Protein AF-A0A2P6W4H8-F1 (afdb_monomer_lite)

Sequence (146 aa):
MDGEGNLMLISDGKITPLGDFYNDTRNSRELAEESEQKIISVMVGQDPNEPFLTGISRLSGGYSISDVKSQEIQFQGGGASTKAVSLIKNNNNHFITREVSIDGSTSGFYGAEPKPGARQLVSGTNSEPFLTTWRYGTGRVTAFSG

Foldseek 3Di:
DDPQAAAEAEELQDDDPVDDVVVVLVVLLVCLLPDSHQYEYEHDDDHGPCVSSQSSNVSNVHGYDPDCPDDDDDDDDDDAAPDWFAKDFPDCPDPVNPVPDRGDTGRDWQQDDDDVPKDQGMDTPVRRGQWIWDDDPPDIDIDGTD

Secondary structure (DSSP, 8-state):
----PEEEEEE-----TTS-HHHHHHHHHHHHHS-SSEEEEEE-SSS--HHHHHHHHHHTT--EE---SS-----------SS-EEEEES-SSSTTTTT-----EES----PPPPTT-EEEEEETT--EEEEEEEETTEEEEEE--

Radius of gyration: 18.02 Å; chains: 1; bounding box: 47×30×40 Å

Structure (mmCIF, N/CA/C/O backbone):
data_AF-A0A2P6W4H8-F1
#
_entry.id   AF-A0A2P6W4H8-F1
#
loop_
_atom_site.group_PDB
_atom_site.id
_atom_site.type_symbol
_atom_site.label_atom_id
_atom_site.label_alt_id
_atom_site.label_comp_id
_atom_site.label_asym_id
_atom_site.label_entity_id
_atom_site.label_seq_id
_atom_site.pdbx_PDB_ins_code
_atom_site.Cartn_x
_atom_site.Cartn_y
_atom_site.Cartn_z
_atom_site.occupancy
_atom_site.B_iso_or_equiv
_atom_site.auth_seq_id
_atom_site.auth_comp_id
_atom_site.auth_asym_id
_atom_site.auth_atom_id
_atom_site.pdbx_PDB_model_num
ATOM 1 N N . MET A 1 1 ? 19.577 2.929 12.515 1.00 34.81 1 MET A N 1
ATOM 2 C CA . MET A 1 1 ? 18.774 3.980 11.863 1.00 34.81 1 MET A CA 1
ATOM 3 C C . MET A 1 1 ? 17.349 3.517 12.009 1.00 34.81 1 MET A C 1
ATOM 5 O O . MET A 1 1 ? 16.927 2.656 11.248 1.00 34.81 1 MET A O 1
ATOM 9 N N . ASP A 1 2 ? 16.685 3.981 13.059 1.00 42.00 2 ASP A N 1
ATOM 10 C CA . ASP A 1 2 ? 15.287 3.652 13.301 1.00 42.00 2 ASP A CA 1
ATOM 11 C C . ASP A 1 2 ? 14.472 4.465 12.302 1.00 42.00 2 ASP A C 1
ATOM 13 O O . ASP A 1 2 ? 14.442 5.694 12.342 1.00 42.00 2 ASP A O 1
ATOM 17 N N . GLY A 1 3 ? 13.936 3.779 11.297 1.00 45.78 3 GLY A N 1
ATOM 18 C CA . GLY A 1 3 ? 13.001 4.395 10.376 1.00 45.78 3 GLY A CA 1
ATOM 19 C C . GLY A 1 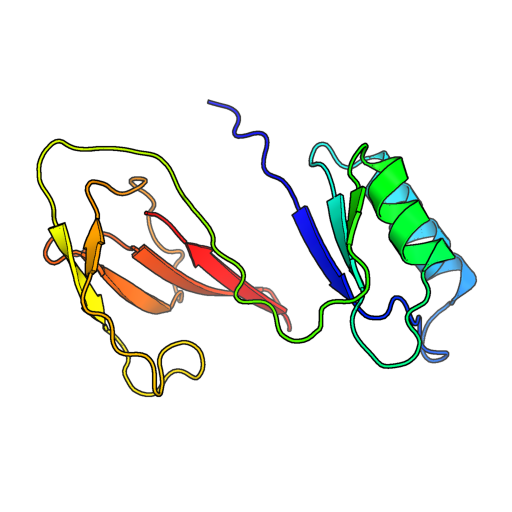3 ? 11.673 4.546 11.098 1.00 45.78 3 GLY A C 1
ATOM 20 O O . GLY A 1 3 ? 10.971 3.552 11.270 1.00 45.78 3 GLY A O 1
ATOM 21 N N . GLU A 1 4 ? 11.326 5.767 11.504 1.00 65.06 4 GLU A N 1
ATOM 22 C CA . GLU A 1 4 ? 9.961 6.117 11.905 1.00 65.06 4 GLU A CA 1
ATOM 23 C C . GLU A 1 4 ? 9.054 5.993 10.670 1.00 65.06 4 GLU A C 1
ATOM 25 O O . GLU A 1 4 ? 8.833 6.936 9.910 1.00 65.06 4 GLU A O 1
ATOM 30 N N . GLY A 1 5 ? 8.610 4.767 10.397 1.00 72.19 5 GLY A N 1
ATOM 31 C CA . GLY A 1 5 ? 7.659 4.478 9.336 1.00 72.19 5 GLY A CA 1
ATOM 32 C C . GLY A 1 5 ? 6.274 5.008 9.697 1.00 72.19 5 GLY A C 1
ATOM 33 O O . GLY A 1 5 ? 5.901 5.064 10.865 1.00 72.19 5 GLY A O 1
ATOM 34 N N . ASN A 1 6 ? 5.485 5.361 8.685 1.00 84.81 6 ASN A N 1
ATOM 35 C CA . ASN A 1 6 ? 4.056 5.612 8.858 1.00 84.81 6 ASN A CA 1
ATOM 36 C C . ASN A 1 6 ? 3.277 4.374 8.402 1.00 84.81 6 ASN A C 1
ATOM 38 O O . ASN A 1 6 ? 3.643 3.739 7.410 1.00 84.81 6 ASN A O 1
ATOM 42 N N . LEU A 1 7 ? 2.182 4.053 9.086 1.00 88.50 7 LEU A N 1
ATOM 43 C CA . LEU A 1 7 ? 1.244 3.019 8.658 1.00 88.50 7 LEU A CA 1
ATOM 44 C C . LEU A 1 7 ? 0.102 3.683 7.889 1.00 88.50 7 LEU A C 1
ATOM 46 O O . LEU A 1 7 ? -0.629 4.492 8.446 1.00 88.50 7 LEU A O 1
ATOM 50 N N . MET A 1 8 ? -0.096 3.337 6.620 1.00 89.44 8 MET A N 1
ATOM 51 C CA . MET A 1 8 ? -1.272 3.796 5.877 1.00 89.44 8 MET A CA 1
ATOM 52 C C . MET A 1 8 ? -2.396 2.762 5.990 1.00 89.44 8 MET A C 1
ATOM 54 O O . MET A 1 8 ? -2.246 1.628 5.535 1.00 89.44 8 MET A O 1
ATOM 58 N N . LEU A 1 9 ? -3.527 3.154 6.575 1.00 90.88 9 LEU A N 1
ATOM 59 C CA . LEU A 1 9 ? -4.726 2.328 6.700 1.00 90.88 9 LEU A CA 1
ATOM 60 C C . LEU A 1 9 ? -5.752 2.755 5.652 1.00 90.88 9 LEU A C 1
ATOM 62 O O . LEU A 1 9 ? -6.371 3.799 5.798 1.00 90.88 9 LEU A O 1
ATOM 66 N N . ILE A 1 10 ? -5.973 1.940 4.622 1.00 90.44 10 ILE A N 1
ATOM 67 C CA . ILE A 1 10 ? -6.997 2.195 3.598 1.00 90.44 10 ILE A CA 1
ATOM 68 C C . ILE A 1 10 ? -8.216 1.326 3.915 1.00 90.44 10 ILE A C 1
ATOM 70 O O . ILE A 1 10 ? -8.139 0.103 3.802 1.00 90.44 10 ILE A O 1
ATOM 74 N N . SER A 1 11 ? -9.319 1.927 4.364 1.00 90.19 11 SER A N 1
ATOM 75 C CA . SER A 1 11 ? -10.489 1.180 4.853 1.00 90.19 11 SER A CA 1
ATOM 76 C C . SER A 1 11 ? -11.780 2.003 4.797 1.00 90.19 11 SER A C 1
ATOM 78 O O . SER A 1 11 ? -11.740 3.231 4.802 1.00 90.19 11 SER A O 1
ATOM 80 N N . ASP A 1 12 ? -12.931 1.328 4.763 1.00 90.62 12 ASP A N 1
ATOM 81 C CA . ASP A 1 12 ? -14.250 1.938 4.975 1.00 90.62 12 ASP A CA 1
ATOM 82 C C . ASP A 1 12 ? -14.635 1.996 6.466 1.00 90.62 12 ASP A C 1
ATOM 84 O O . ASP A 1 12 ? -15.652 2.580 6.830 1.00 90.62 12 ASP A O 1
ATOM 88 N N . GLY A 1 13 ? -13.828 1.397 7.350 1.00 88.69 13 GLY A N 1
ATOM 89 C CA . GLY A 1 13 ? -14.040 1.397 8.797 1.00 88.69 13 GLY A CA 1
ATOM 90 C C . GLY A 1 13 ? -15.285 0.629 9.256 1.00 88.69 13 GLY A C 1
ATOM 91 O O . GLY A 1 13 ? -15.706 0.787 10.406 1.00 88.69 13 GLY A O 1
ATOM 92 N N . LYS A 1 14 ? -15.898 -0.183 8.385 1.00 87.31 14 LYS A N 1
ATOM 93 C CA . LYS A 1 14 ? -17.075 -0.983 8.731 1.00 87.31 14 LYS A CA 1
ATOM 94 C C . LYS A 1 14 ? -16.638 -2.316 9.322 1.00 87.31 14 LYS A C 1
ATOM 96 O O . LYS A 1 14 ? -16.059 -3.162 8.649 1.00 87.31 14 LYS A O 1
ATOM 101 N N . ILE A 1 15 ? -16.956 -2.520 10.594 1.00 77.44 15 ILE A N 1
ATOM 102 C CA . ILE A 1 15 ? -16.733 -3.797 11.273 1.00 77.44 15 ILE A CA 1
ATOM 103 C C . ILE A 1 15 ? -17.994 -4.636 11.075 1.00 77.44 15 ILE A C 1
ATOM 105 O O . ILE A 1 15 ? -19.082 -4.259 11.513 1.00 77.44 15 ILE A O 1
ATOM 109 N N . THR A 1 16 ? -17.869 -5.735 10.331 1.00 70.69 16 THR A N 1
ATOM 110 C CA . THR A 1 16 ? -19.025 -6.573 9.985 1.00 70.69 16 THR A CA 1
ATOM 111 C C . THR A 1 16 ? -19.550 -7.361 11.195 1.00 70.69 16 THR A C 1
ATOM 113 O O . THR A 1 16 ? -18.760 -7.729 12.062 1.00 70.69 16 THR A O 1
ATOM 116 N N . PRO A 1 17 ? -20.850 -7.717 11.233 1.00 58.50 17 PRO A N 1
ATOM 117 C CA . PRO A 1 17 ? -21.468 -8.431 12.361 1.00 58.50 17 PRO A CA 1
ATOM 118 C C . PRO A 1 17 ? -20.978 -9.871 12.572 1.00 58.50 17 PRO A C 1
ATOM 120 O O . PRO A 1 17 ? -21.428 -10.539 13.497 1.00 58.50 17 PRO A O 1
ATOM 123 N N . LEU A 1 18 ? -20.117 -10.382 11.687 1.00 61.91 18 LEU A N 1
ATOM 124 C CA . LEU A 1 18 ? -19.539 -11.724 11.794 1.00 61.91 18 LEU A CA 1
ATOM 125 C C . LEU A 1 18 ? -18.421 -11.804 12.854 1.00 61.91 18 LEU A C 1
ATOM 127 O O . LEU A 1 18 ? -17.938 -12.902 13.123 1.00 61.91 18 LEU A O 1
ATOM 131 N N . GLY A 1 19 ? -18.023 -10.667 13.440 1.00 59.81 19 GLY A N 1
ATOM 132 C CA . GLY A 1 19 ? -17.085 -10.560 14.560 1.00 59.81 19 GLY A CA 1
ATOM 133 C C . GLY A 1 19 ? -17.729 -9.983 15.824 1.00 59.81 19 GLY A C 1
ATOM 134 O O . GLY A 1 19 ? -18.903 -9.601 15.839 1.00 59.81 19 GLY A O 1
ATOM 135 N N . ASP A 1 20 ? -16.947 -9.900 16.897 1.00 72.25 20 ASP A N 1
ATOM 136 C CA . ASP A 1 20 ? -17.365 -9.226 18.123 1.00 72.25 20 ASP A CA 1
ATOM 137 C C . ASP A 1 20 ? -17.094 -7.730 17.971 1.00 72.25 20 ASP A C 1
ATOM 139 O O . ASP A 1 20 ? -16.017 -7.235 18.298 1.00 72.25 20 ASP A O 1
ATOM 143 N N . PHE A 1 21 ? -18.086 -7.009 17.449 1.00 68.75 21 PHE A N 1
ATOM 144 C CA . PHE A 1 21 ? -17.982 -5.581 17.147 1.00 68.75 21 PHE A CA 1
ATOM 145 C C . PHE A 1 21 ? -17.381 -4.759 18.299 1.00 68.75 21 PHE A C 1
ATOM 147 O O . PHE A 1 21 ? -16.573 -3.858 18.063 1.00 68.75 21 PHE A O 1
ATOM 154 N N . TYR A 1 22 ? -17.753 -5.061 19.547 1.00 71.69 22 TYR A N 1
ATOM 155 C CA . TYR A 1 22 ? -17.269 -4.322 20.711 1.00 71.69 22 TYR A CA 1
ATOM 156 C C . TYR A 1 22 ? -15.798 -4.616 20.999 1.00 71.69 22 TYR A C 1
ATOM 158 O O . TYR A 1 22 ? -15.025 -3.682 21.231 1.00 71.69 22 TYR A O 1
ATOM 166 N N . ASN A 1 23 ? -15.405 -5.888 20.957 1.00 76.50 23 ASN A N 1
ATOM 167 C CA . ASN A 1 23 ? -14.022 -6.281 21.203 1.00 76.50 23 ASN A CA 1
ATOM 168 C C . ASN A 1 23 ? -13.096 -5.884 20.046 1.00 76.50 23 ASN A C 1
ATOM 170 O O . ASN A 1 23 ? -12.032 -5.330 20.296 1.00 76.50 23 ASN A O 1
ATOM 174 N N . ASP A 1 24 ? -13.518 -6.039 18.792 1.00 78.38 24 ASP A N 1
ATOM 175 C CA . ASP A 1 24 ? -12.716 -5.682 17.616 1.00 78.38 24 ASP A CA 1
ATOM 176 C C . ASP A 1 24 ? -12.461 -4.168 17.534 1.00 78.38 24 ASP A C 1
ATOM 178 O O . ASP A 1 24 ? -11.344 -3.727 17.243 1.00 78.38 24 ASP A O 1
ATOM 182 N N . THR A 1 25 ? -13.470 -3.351 17.864 1.00 82.38 25 THR A N 1
ATOM 183 C CA . THR A 1 25 ? -13.316 -1.890 17.951 1.00 82.38 25 THR A CA 1
ATOM 184 C C . THR A 1 25 ? -12.360 -1.496 19.076 1.00 82.38 25 THR A C 1
ATOM 186 O O . THR A 1 25 ? -11.528 -0.608 18.884 1.00 82.38 25 THR A O 1
ATOM 189 N N . ARG A 1 26 ? -12.464 -2.132 20.253 1.00 84.56 26 ARG A N 1
ATOM 190 C CA . ARG A 1 26 ? -11.580 -1.851 21.395 1.00 84.56 26 ARG A CA 1
ATOM 191 C C . ARG A 1 26 ? -10.136 -2.248 21.081 1.00 84.56 26 ARG A C 1
ATOM 193 O O . ARG A 1 26 ? -9.260 -1.399 21.195 1.00 84.56 26 ARG A O 1
ATOM 200 N N . ASN A 1 27 ? -9.917 -3.472 20.606 1.00 87.69 27 ASN A N 1
ATOM 201 C CA . ASN A 1 27 ? -8.591 -3.993 20.272 1.00 87.69 27 ASN A CA 1
ATOM 202 C C . ASN A 1 27 ? -7.903 -3.132 19.205 1.00 87.69 27 ASN A C 1
ATOM 204 O O . ASN A 1 27 ? -6.725 -2.817 19.322 1.00 87.69 27 ASN A O 1
ATOM 208 N N . SER A 1 28 ? -8.642 -2.692 18.179 1.00 87.81 28 SER A N 1
ATOM 209 C CA . SER A 1 28 ? -8.082 -1.827 17.130 1.00 87.81 28 SER A CA 1
ATOM 210 C C . SER A 1 28 ? -7.595 -0.485 17.680 1.00 87.81 28 SER A C 1
ATOM 212 O O . SER A 1 28 ? -6.594 0.048 17.211 1.00 87.81 28 SER A O 1
ATOM 214 N N . ARG A 1 29 ? -8.306 0.076 18.665 1.00 88.56 29 ARG A N 1
ATOM 215 C CA . ARG A 1 29 ? -7.933 1.341 19.308 1.00 88.56 29 ARG A CA 1
ATOM 216 C C . ARG A 1 29 ? -6.728 1.180 20.224 1.00 88.56 29 ARG A C 1
ATOM 218 O O . ARG A 1 29 ? -5.844 2.018 20.162 1.00 88.56 29 ARG A O 1
ATOM 225 N N . GLU A 1 30 ? -6.682 0.105 21.002 1.00 91.00 30 GLU A N 1
ATOM 226 C CA . GLU A 1 30 ? -5.535 -0.230 21.855 1.00 91.00 30 GLU A CA 1
ATOM 227 C C . GLU A 1 30 ? -4.264 -0.406 21.012 1.00 91.00 30 GLU A C 1
ATOM 229 O O . GLU A 1 30 ? -3.266 0.261 21.255 1.00 91.00 30 GLU A O 1
ATOM 234 N N . LEU A 1 31 ? -4.340 -1.162 19.911 1.00 89.62 31 LEU A N 1
ATOM 235 C CA . LEU A 1 31 ? -3.223 -1.304 18.970 1.00 89.62 31 LEU A CA 1
ATOM 236 C C . LEU A 1 31 ? -2.797 0.026 18.331 1.00 89.62 31 LEU A C 1
ATOM 238 O O . LEU A 1 31 ? -1.626 0.213 18.016 1.00 89.62 31 LEU A O 1
ATOM 242 N N . ALA A 1 32 ? -3.738 0.945 18.107 1.00 91.31 32 ALA A N 1
ATOM 243 C CA . ALA A 1 32 ? -3.429 2.268 17.575 1.00 91.31 32 ALA A CA 1
ATOM 244 C C . ALA A 1 32 ? -2.776 3.185 18.621 1.00 91.31 32 ALA A C 1
ATOM 246 O O . ALA A 1 32 ? -1.945 4.010 18.252 1.00 91.31 32 ALA A O 1
ATOM 247 N N . GLU A 1 33 ? -3.147 3.049 19.896 1.00 93.00 33 GLU A N 1
ATOM 248 C CA . GLU A 1 33 ? -2.540 3.760 21.031 1.00 93.00 33 GLU A CA 1
ATOM 249 C C . GLU A 1 33 ? -1.114 3.273 21.309 1.00 93.00 33 GLU A C 1
ATOM 251 O O . GLU A 1 33 ? -0.237 4.080 21.602 1.00 93.00 33 GLU A O 1
ATOM 256 N N . GLU A 1 34 ? -0.874 1.968 21.180 1.00 92.19 34 GLU A N 1
ATOM 257 C CA . GLU A 1 34 ? 0.440 1.346 21.386 1.00 92.19 34 GLU A CA 1
ATOM 258 C C . GLU A 1 34 ? 1.367 1.450 20.164 1.00 92.19 34 GLU A C 1
ATOM 260 O O . GLU A 1 34 ? 2.550 1.116 20.245 1.00 92.19 34 GLU A O 1
ATOM 265 N N . SER A 1 35 ? 0.847 1.897 19.019 1.00 88.06 35 SER A N 1
ATOM 266 C CA . SER A 1 35 ? 1.611 1.993 17.777 1.00 88.06 35 SER A CA 1
ATOM 267 C C . SER A 1 35 ? 2.704 3.057 17.872 1.00 88.06 35 SER A C 1
ATOM 269 O O . SER A 1 35 ? 2.427 4.244 18.029 1.00 88.06 35 SER A O 1
ATOM 271 N N . GLU A 1 36 ? 3.954 2.650 17.655 1.00 88.88 36 GLU A N 1
ATOM 272 C CA . GLU A 1 36 ? 5.084 3.574 17.483 1.00 88.88 36 GLU A CA 1
ATOM 273 C C . GLU A 1 36 ? 5.008 4.339 16.148 1.00 88.88 36 GLU A C 1
ATOM 275 O O . GLU A 1 36 ? 5.584 5.416 15.999 1.00 88.88 36 GLU A O 1
ATOM 280 N N . GLN A 1 37 ? 4.298 3.789 15.155 1.00 90.06 37 GLN A N 1
ATOM 281 C CA . GLN A 1 37 ? 4.112 4.414 13.847 1.00 90.06 37 GLN A CA 1
ATOM 282 C C . GLN A 1 37 ? 2.864 5.295 13.817 1.00 90.06 37 GLN A C 1
ATOM 284 O O . GLN A 1 37 ? 1.808 4.911 14.324 1.00 90.06 37 GLN A O 1
ATOM 289 N N . LYS A 1 38 ? 2.938 6.427 13.108 1.00 91.31 38 LYS A N 1
ATOM 290 C CA . LYS A 1 38 ? 1.759 7.268 12.852 1.00 91.31 38 LYS A CA 1
ATOM 291 C C . LYS A 1 38 ? 0.852 6.587 11.834 1.00 91.31 38 LYS A C 1
ATOM 293 O O . LYS A 1 38 ? 1.288 6.261 10.726 1.00 91.31 38 LYS A O 1
ATOM 298 N N . ILE A 1 39 ? -0.417 6.418 12.186 1.00 94.06 39 ILE A N 1
ATOM 299 C CA . ILE A 1 39 ? -1.433 5.826 11.318 1.00 94.06 39 ILE A CA 1
ATOM 300 C C . ILE A 1 39 ? -2.098 6.925 10.485 1.00 94.06 39 ILE A C 1
ATOM 302 O O . ILE A 1 39 ? -2.742 7.833 11.012 1.00 94.06 39 ILE A O 1
ATOM 306 N N . ILE A 1 40 ? -1.960 6.823 9.166 1.00 93.12 40 ILE A N 1
ATOM 307 C CA . ILE A 1 40 ? -2.629 7.672 8.181 1.00 93.12 40 ILE A CA 1
ATOM 308 C C . ILE A 1 40 ? -3.848 6.909 7.657 1.00 93.12 40 ILE A C 1
ATOM 310 O O . ILE A 1 40 ? -3.705 5.977 6.863 1.00 93.12 40 ILE A O 1
ATOM 314 N N . SER A 1 41 ? -5.045 7.282 8.106 1.00 93.31 41 SER A N 1
ATOM 315 C CA . SER A 1 41 ? -6.292 6.611 7.711 1.00 93.31 41 SER A CA 1
ATOM 316 C C . SER A 1 41 ? -6.849 7.203 6.417 1.00 93.31 41 SER A C 1
ATOM 318 O O . SER A 1 41 ? -7.315 8.336 6.411 1.00 93.31 41 SER A O 1
ATOM 320 N N . VAL A 1 42 ? -6.867 6.436 5.334 1.00 91.88 42 VAL A N 1
ATOM 321 C CA . VAL A 1 42 ? -7.491 6.783 4.052 1.00 91.88 42 VAL A CA 1
ATOM 322 C C . VAL A 1 42 ? -8.878 6.146 3.984 1.00 91.88 42 VAL A C 1
ATOM 324 O O . VAL A 1 42 ? -9.015 4.923 3.909 1.00 91.88 42 VAL A O 1
ATOM 327 N N . MET A 1 43 ? -9.915 6.980 4.022 1.00 90.94 43 MET A N 1
ATOM 328 C CA . MET A 1 43 ? -11.306 6.534 4.080 1.00 90.94 43 MET A CA 1
ATOM 329 C C . MET A 1 43 ? -11.843 6.229 2.681 1.00 90.94 43 MET A C 1
ATOM 331 O O . MET A 1 43 ? -11.949 7.134 1.859 1.00 90.94 43 MET A O 1
ATOM 335 N N . VAL A 1 44 ? -12.207 4.976 2.405 1.00 89.19 44 VAL A N 1
ATOM 336 C CA . VAL A 1 44 ? -12.713 4.545 1.087 1.00 89.19 44 VAL A CA 1
ATOM 337 C C . VAL A 1 44 ? -14.148 4.022 1.164 1.00 89.19 44 VAL A C 1
ATOM 339 O O . VAL A 1 44 ? -14.599 3.571 2.210 1.00 89.19 44 VAL A O 1
ATOM 342 N N . GLY A 1 45 ? -14.869 4.049 0.041 1.00 86.00 45 GLY A N 1
ATOM 343 C CA . GLY A 1 45 ? -16.263 3.595 -0.043 1.00 86.00 45 GLY A CA 1
ATOM 344 C C . GLY A 1 45 ? -17.287 4.736 0.004 1.00 86.00 45 GLY A C 1
ATOM 345 O O . GLY A 1 45 ? -16.931 5.903 0.111 1.00 86.00 45 GLY A O 1
ATOM 346 N N . GLN A 1 46 ? -18.572 4.394 -0.146 1.00 82.62 46 GLN A N 1
ATOM 347 C CA . GLN A 1 46 ? -19.672 5.372 -0.265 1.00 82.62 46 GLN A CA 1
ATOM 348 C C . GLN A 1 46 ? -20.080 6.021 1.067 1.00 82.62 46 GLN A C 1
ATOM 350 O O . GLN A 1 46 ? -20.687 7.083 1.065 1.00 82.62 46 GLN A O 1
ATOM 355 N N . ASP A 1 47 ? -19.787 5.365 2.187 1.00 88.44 47 ASP A N 1
ATOM 356 C CA . ASP A 1 47 ? -20.217 5.775 3.527 1.00 88.44 47 ASP A CA 1
ATOM 357 C C . ASP A 1 47 ? -19.213 5.226 4.554 1.00 88.44 47 ASP A C 1
ATOM 359 O O . ASP A 1 47 ? -19.487 4.215 5.201 1.00 88.44 47 ASP A O 1
ATOM 363 N N . PRO A 1 48 ? -17.981 5.759 4.608 1.00 90.50 48 PRO A N 1
ATOM 364 C CA . PRO A 1 48 ? -16.971 5.273 5.536 1.00 90.50 48 PRO A CA 1
ATOM 365 C C . PRO A 1 48 ? -17.317 5.646 6.985 1.00 90.50 48 PRO A C 1
ATOM 367 O O . PRO A 1 48 ? -17.879 6.703 7.263 1.00 90.50 48 PRO A O 1
ATOM 370 N N . ASN A 1 49 ? -16.925 4.804 7.941 1.00 92.25 49 ASN A N 1
ATOM 371 C CA . ASN A 1 49 ? -17.048 5.080 9.371 1.00 92.25 49 ASN A CA 1
ATOM 372 C C . ASN A 1 49 ? -15.978 6.093 9.817 1.00 92.25 49 ASN A C 1
ATOM 374 O O . ASN A 1 49 ? -14.973 5.747 10.449 1.00 92.25 49 ASN A O 1
ATOM 378 N N . GLU A 1 50 ? -16.187 7.360 9.458 1.00 92.62 50 GLU A N 1
ATOM 379 C CA . GLU A 1 50 ? -15.248 8.450 9.731 1.00 92.62 50 GLU A CA 1
ATOM 380 C C . GLU A 1 50 ? -14.897 8.606 11.219 1.00 92.62 50 GLU A C 1
ATOM 382 O O . GLU A 1 50 ? -13.709 8.792 11.516 1.00 92.62 50 GLU A O 1
ATOM 387 N N . PRO A 1 51 ? -15.854 8.505 12.173 1.00 93.69 51 PRO A N 1
ATOM 388 C CA . PRO A 1 51 ? -15.542 8.619 13.596 1.00 93.69 51 PRO A CA 1
ATOM 389 C C . PRO A 1 51 ? -14.555 7.551 14.066 1.00 93.69 51 PRO A C 1
ATOM 391 O O . PRO A 1 51 ? -13.632 7.851 14.826 1.00 93.69 51 PRO A O 1
ATOM 394 N N . PHE A 1 52 ? -14.716 6.313 13.591 1.00 92.56 52 PHE A N 1
ATOM 395 C CA . PHE A 1 52 ? -13.810 5.222 13.929 1.00 92.56 52 PHE A CA 1
ATOM 396 C C . PHE A 1 52 ? -12.421 5.435 13.319 1.00 92.56 52 PHE A C 1
ATOM 398 O O . PHE A 1 52 ? -11.434 5.453 14.053 1.00 92.56 52 PHE A O 1
ATOM 405 N N . LEU A 1 53 ? -12.335 5.668 12.006 1.00 93.56 53 LEU A N 1
ATOM 406 C CA . LEU A 1 53 ? -11.055 5.799 11.296 1.00 93.56 53 LEU A CA 1
ATOM 407 C C . LEU A 1 53 ? -10.247 7.022 11.742 1.00 93.56 53 LEU A C 1
ATOM 409 O O . LEU A 1 53 ? -9.024 6.936 11.867 1.00 93.56 53 LEU A O 1
ATOM 413 N N . THR A 1 54 ? -10.927 8.135 12.028 1.00 94.94 54 THR A N 1
ATOM 414 C CA . THR A 1 54 ? -10.309 9.336 12.609 1.00 94.94 54 THR A CA 1
ATOM 415 C C . THR A 1 54 ? -9.849 9.085 14.039 1.00 94.94 54 THR A C 1
ATOM 417 O O . THR A 1 54 ? -8.807 9.592 14.451 1.00 94.94 54 THR A O 1
ATOM 420 N N . GLY A 1 55 ? -10.612 8.296 14.804 1.00 94.25 55 GLY A N 1
ATOM 421 C CA . GLY A 1 55 ? -10.213 7.836 16.128 1.00 94.25 55 GLY A CA 1
ATOM 422 C C . GLY A 1 55 ? -8.893 7.073 16.069 1.00 94.25 55 GLY A C 1
ATOM 423 O O . GLY A 1 55 ? -7.940 7.486 16.715 1.00 94.25 55 GLY A O 1
ATOM 424 N N . ILE A 1 56 ? -8.815 6.034 15.236 1.00 94.38 56 ILE A N 1
ATOM 425 C CA . ILE A 1 56 ? -7.608 5.216 15.048 1.00 94.38 56 ILE A CA 1
ATOM 426 C C . ILE A 1 56 ? -6.391 6.070 14.672 1.00 94.38 56 ILE A C 1
ATOM 428 O O . ILE A 1 56 ? -5.365 6.002 15.345 1.00 94.38 56 ILE A O 1
ATOM 432 N N . SER A 1 57 ? -6.504 6.928 13.651 1.00 94.56 57 SER A N 1
ATOM 433 C CA . SER A 1 57 ? -5.370 7.762 13.236 1.00 94.56 57 SER A CA 1
ATOM 434 C C . SER A 1 57 ? -4.908 8.697 14.352 1.00 94.56 57 SER A C 1
ATOM 436 O O . SER A 1 57 ? -3.710 8.826 14.586 1.00 94.56 57 SER A O 1
ATOM 438 N N . ARG A 1 58 ? -5.842 9.308 15.095 1.00 94.81 58 ARG A N 1
ATOM 439 C CA . ARG A 1 58 ? -5.508 10.248 16.176 1.00 94.81 58 ARG A CA 1
ATOM 440 C C . ARG A 1 58 ? -4.807 9.588 17.355 1.00 94.81 58 ARG A C 1
ATOM 442 O O . ARG A 1 58 ? -3.933 10.222 17.935 1.00 94.81 58 ARG A O 1
ATOM 449 N N . LEU A 1 59 ? -5.182 8.358 17.703 1.00 94.81 59 LEU A N 1
ATOM 450 C CA . LEU A 1 59 ? -4.576 7.627 18.820 1.00 94.81 59 LEU A CA 1
ATOM 451 C C . LEU A 1 59 ? -3.075 7.395 18.602 1.00 94.81 59 LEU A C 1
ATOM 453 O O . LEU A 1 59 ? -2.293 7.602 19.518 1.00 94.81 59 LEU A O 1
ATOM 457 N N . SER A 1 60 ? -2.678 7.114 17.362 1.00 92.31 60 SER A N 1
ATOM 458 C CA . SER A 1 60 ? -1.267 6.984 16.962 1.00 92.31 60 SER A CA 1
ATOM 459 C C . SER A 1 60 ? -0.545 8.317 16.674 1.00 92.31 60 SER A C 1
ATOM 461 O O . SER A 1 60 ? 0.572 8.334 16.160 1.00 92.31 60 SER A O 1
ATOM 463 N N . GLY A 1 61 ? -1.203 9.466 16.884 1.00 92.31 61 GLY A N 1
ATOM 464 C CA . GLY A 1 61 ? -0.670 10.782 16.501 1.00 92.31 61 GLY A CA 1
ATOM 465 C C . GLY A 1 61 ? -0.618 11.054 14.985 1.00 92.31 61 GLY A C 1
ATOM 466 O O . GLY A 1 61 ? 0.060 11.987 14.549 1.00 92.31 61 GLY A O 1
ATOM 467 N N . GLY A 1 62 ? -1.310 10.251 14.174 1.00 93.06 62 GLY A N 1
ATOM 468 C CA . GLY A 1 62 ? -1.482 10.441 12.734 1.00 93.06 62 GLY A CA 1
ATOM 469 C C . GLY A 1 62 ? -2.729 11.256 12.358 1.00 93.06 62 GLY A C 1
ATOM 470 O O . GLY A 1 62 ? -3.320 11.962 13.178 1.00 93.06 62 GLY A O 1
ATOM 471 N N . TYR A 1 63 ? -3.137 11.178 11.088 1.00 93.06 63 TYR A N 1
ATOM 472 C CA . TYR A 1 63 ? -4.264 11.941 10.537 1.00 93.06 63 TYR A CA 1
ATOM 473 C C . TYR A 1 63 ? -5.103 11.109 9.565 1.00 93.06 63 TYR A C 1
ATOM 475 O O . TYR A 1 63 ? -4.684 10.047 9.110 1.00 93.06 63 TYR A O 1
ATOM 483 N N . SER A 1 64 ? -6.304 11.587 9.252 1.00 92.88 64 SER A N 1
ATOM 484 C CA . SER A 1 64 ? -7.212 10.928 8.319 1.00 92.88 64 SER A CA 1
ATOM 485 C C . SER A 1 64 ? -7.401 11.741 7.034 1.00 92.88 64 SER A C 1
ATOM 487 O O . SER A 1 64 ? -7.332 12.970 7.041 1.00 92.88 64 SER A O 1
ATOM 489 N N . ILE A 1 65 ? -7.609 11.037 5.922 1.00 90.00 65 ILE A N 1
ATOM 490 C CA . ILE A 1 65 ? -7.867 11.568 4.583 1.00 90.00 65 ILE A CA 1
ATOM 491 C C . ILE A 1 65 ? -9.247 11.069 4.152 1.00 90.00 65 ILE A C 1
ATOM 493 O O . ILE A 1 65 ? -9.475 9.859 4.073 1.00 90.00 65 ILE A O 1
ATOM 497 N N . SER A 1 66 ? -10.153 11.998 3.864 1.00 83.25 66 SER A N 1
ATOM 498 C CA . SER A 1 66 ? -11.467 11.741 3.268 1.00 83.25 66 SER A CA 1
ATOM 499 C C . SER A 1 66 ? -11.531 12.295 1.837 1.00 83.25 66 SER A C 1
ATOM 501 O O . SER A 1 66 ? -10.610 12.972 1.381 1.00 83.25 66 SER A O 1
ATOM 503 N N . ASP A 1 67 ? -12.600 11.966 1.106 1.00 73.12 67 ASP A N 1
ATOM 504 C CA . ASP A 1 67 ? -12.840 12.403 -0.282 1.00 73.12 67 ASP A CA 1
ATOM 505 C C . ASP A 1 67 ? -11.765 11.962 -1.299 1.00 73.12 67 ASP A C 1
ATOM 507 O O . ASP A 1 67 ? -11.350 12.694 -2.200 1.00 73.12 67 ASP A O 1
ATOM 511 N N . VAL A 1 68 ? -11.313 10.710 -1.180 1.00 69.81 68 VAL A N 1
ATOM 512 C CA . VAL A 1 68 ? -10.414 10.054 -2.146 1.00 69.81 68 VAL A CA 1
ATOM 513 C C . VAL A 1 68 ? -11.161 9.759 -3.454 1.00 69.81 68 VAL A C 1
ATOM 515 O O . VAL A 1 68 ? -11.561 8.633 -3.751 1.00 69.81 68 VAL A O 1
ATOM 518 N N . LYS A 1 69 ? -11.358 10.788 -4.281 1.00 59.69 69 LYS A N 1
ATOM 519 C CA . LYS A 1 69 ? -11.850 10.642 -5.656 1.00 59.69 69 LYS A CA 1
ATOM 520 C C . LYS A 1 69 ? -10.687 10.239 -6.554 1.00 59.69 69 LYS A C 1
ATOM 522 O O . LYS A 1 69 ? -10.092 11.088 -7.196 1.00 59.69 69 LYS A O 1
ATOM 527 N N . SER A 1 70 ? -10.357 8.944 -6.573 1.00 55.84 70 SER A N 1
ATOM 528 C CA . SER A 1 70 ? -9.291 8.373 -7.415 1.00 55.84 70 SER A CA 1
ATOM 529 C C . SER A 1 70 ? -7.928 9.048 -7.190 1.00 55.84 70 SER A C 1
ATOM 531 O O . SER A 1 70 ? -7.554 9.970 -7.912 1.00 55.84 70 SER A O 1
ATOM 533 N N . GLN A 1 71 ? -7.162 8.575 -6.207 1.00 55.91 71 GLN A N 1
ATOM 534 C CA . GLN A 1 71 ? -5.812 9.087 -5.966 1.00 55.91 71 GLN A CA 1
ATOM 535 C C . GLN A 1 71 ? -4.747 8.098 -6.437 1.00 55.91 71 GLN A C 1
ATOM 537 O O . GLN A 1 71 ? -4.733 6.929 -6.051 1.00 55.91 71 GLN A O 1
ATOM 542 N N . GLU A 1 72 ? -3.839 8.608 -7.261 1.00 60.78 72 GLU A N 1
ATOM 543 C CA . GLU A 1 72 ? -2.495 8.070 -7.413 1.00 60.78 72 GLU A CA 1
ATOM 544 C C . GLU A 1 72 ? -1.759 8.301 -6.085 1.00 60.78 72 GLU A C 1
ATOM 546 O O . GLU A 1 72 ? -1.582 9.442 -5.657 1.00 60.78 72 GLU A O 1
ATOM 551 N N . ILE A 1 73 ? -1.382 7.225 -5.390 1.00 65.56 73 ILE A N 1
ATOM 552 C CA . ILE A 1 73 ? -0.568 7.330 -4.175 1.00 65.56 73 ILE A CA 1
ATOM 553 C C . ILE A 1 73 ? 0.893 7.304 -4.610 1.00 65.56 73 ILE A C 1
ATOM 555 O O . ILE A 1 73 ? 1.416 6.256 -4.993 1.00 65.56 73 ILE A O 1
ATOM 559 N N . GLN A 1 74 ? 1.551 8.460 -4.549 1.00 64.94 74 GLN A N 1
ATOM 560 C CA . GLN A 1 74 ? 2.976 8.549 -4.827 1.00 64.94 74 GLN A CA 1
ATOM 561 C C . GLN A 1 74 ? 3.770 8.197 -3.567 1.00 64.94 74 GLN A C 1
ATOM 563 O O . GLN A 1 74 ? 3.738 8.912 -2.567 1.00 64.94 74 GLN A O 1
ATOM 568 N N . PHE A 1 75 ? 4.509 7.093 -3.630 1.00 67.38 75 PHE A N 1
ATOM 569 C CA . PHE A 1 75 ? 5.509 6.749 -2.627 1.00 67.38 75 PHE A CA 1
ATOM 570 C C . PHE A 1 75 ? 6.868 7.252 -3.109 1.00 67.38 75 PHE A C 1
ATOM 572 O O . PHE A 1 75 ? 7.341 6.842 -4.168 1.00 67.38 75 PHE A O 1
ATOM 579 N N . GLN A 1 76 ? 7.490 8.140 -2.337 1.00 61.12 76 GLN A N 1
ATOM 580 C CA . GLN A 1 76 ? 8.861 8.577 -2.575 1.00 61.12 76 GLN A CA 1
ATOM 581 C C . GLN A 1 76 ? 9.760 7.994 -1.485 1.00 61.12 76 GLN A C 1
ATOM 583 O O . GLN A 1 76 ? 9.696 8.411 -0.330 1.00 61.12 76 GLN A O 1
ATOM 588 N N . GLY A 1 77 ? 10.577 7.011 -1.856 1.00 57.44 77 GLY A N 1
ATOM 589 C CA . GLY A 1 77 ? 11.718 6.575 -1.055 1.00 57.44 77 GLY A CA 1
ATOM 590 C C . GLY A 1 77 ? 12.941 7.453 -1.329 1.00 57.44 77 GLY A C 1
ATOM 591 O O . GLY A 1 77 ? 13.014 8.137 -2.353 1.00 57.44 77 GLY A O 1
ATOM 592 N N . GLY A 1 78 ? 13.871 7.509 -0.376 1.00 49.78 78 GLY A N 1
ATOM 593 C CA . GLY A 1 78 ? 15.040 8.383 -0.413 1.00 49.78 78 GLY A CA 1
ATOM 594 C C . GLY A 1 78 ? 16.328 7.663 -0.018 1.00 49.78 78 GLY A C 1
ATOM 595 O O . GLY A 1 78 ? 16.584 7.435 1.163 1.00 49.78 78 GLY A O 1
ATOM 596 N N . GLY A 1 79 ? 17.177 7.377 -1.001 1.00 55.09 79 GLY A N 1
ATOM 597 C CA . GLY A 1 79 ? 18.539 6.882 -0.806 1.00 55.09 79 GLY A CA 1
ATOM 598 C C . GLY A 1 79 ? 19.332 7.029 -2.098 1.00 55.09 79 GLY A C 1
ATOM 599 O O . GLY A 1 79 ? 19.326 6.135 -2.929 1.00 55.09 79 GLY A O 1
ATOM 600 N N . ALA A 1 80 ? 19.966 8.180 -2.319 1.00 50.12 80 ALA A N 1
ATOM 601 C CA . ALA A 1 80 ? 20.634 8.468 -3.588 1.00 50.12 80 ALA A CA 1
ATOM 602 C C . ALA A 1 80 ? 22.058 7.881 -3.642 1.00 50.12 80 ALA A C 1
ATOM 604 O O . ALA A 1 80 ? 22.930 8.269 -2.867 1.00 50.12 80 ALA 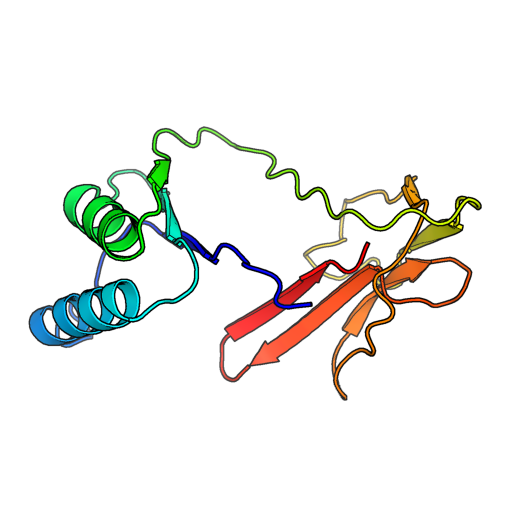A O 1
ATOM 605 N N . SER A 1 81 ? 22.315 7.006 -4.613 1.00 57.38 81 SER A N 1
ATOM 606 C CA . SER A 1 81 ? 23.631 6.782 -5.221 1.00 57.38 81 SER A CA 1
ATOM 607 C C . SER A 1 81 ? 23.785 7.700 -6.448 1.00 57.38 81 SER A C 1
ATOM 609 O O . 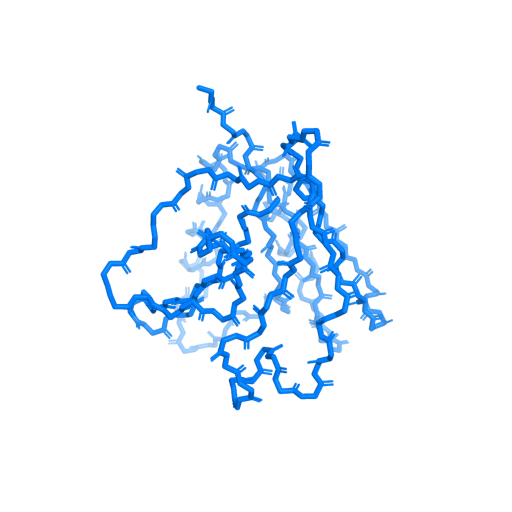SER A 1 81 ? 22.819 8.170 -7.046 1.00 57.38 81 SER A O 1
ATOM 611 N N . THR A 1 82 ? 25.016 8.033 -6.830 1.00 58.59 82 THR A N 1
ATOM 612 C CA . THR A 1 82 ? 25.302 8.992 -7.916 1.00 58.59 82 THR A CA 1
ATOM 613 C C . THR A 1 82 ? 25.132 8.407 -9.323 1.00 58.59 82 THR A C 1
ATOM 615 O O . THR A 1 82 ? 25.301 9.126 -10.308 1.00 58.59 82 THR A O 1
ATOM 618 N N . LYS A 1 83 ? 24.788 7.118 -9.449 1.00 69.00 83 LYS A N 1
ATOM 619 C CA . LYS A 1 83 ? 24.534 6.449 -10.733 1.00 69.00 83 LYS A CA 1
ATOM 620 C C . LYS A 1 83 ? 23.082 6.004 -10.834 1.00 69.00 83 LYS A C 1
ATOM 622 O O . LYS A 1 83 ? 22.637 5.165 -10.061 1.00 69.00 83 LYS A O 1
ATOM 627 N N . ALA A 1 84 ? 22.385 6.529 -11.838 1.00 78.94 84 ALA A N 1
ATOM 628 C CA . ALA A 1 84 ? 21.051 6.073 -12.191 1.00 78.94 84 ALA A CA 1
ATOM 629 C C . ALA A 1 84 ? 21.101 4.619 -12.690 1.00 78.94 84 ALA A C 1
ATOM 631 O O . ALA A 1 84 ? 21.856 4.292 -13.608 1.00 78.94 84 ALA A O 1
ATOM 632 N N . VAL A 1 85 ? 20.286 3.760 -12.088 1.00 84.00 85 VAL A N 1
ATOM 633 C CA . VAL A 1 85 ? 20.088 2.364 -12.474 1.00 84.00 85 VAL A CA 1
ATOM 634 C C . VAL A 1 85 ? 18.697 2.234 -13.077 1.00 84.00 85 VAL A C 1
ATOM 636 O O . VAL A 1 85 ? 17.702 2.626 -12.465 1.00 84.00 85 VAL A O 1
ATOM 639 N N . SER A 1 86 ? 18.618 1.697 -14.292 1.00 89.69 86 SER A N 1
ATOM 640 C CA . SER A 1 86 ? 17.341 1.478 -14.972 1.00 89.69 86 SER A CA 1
ATOM 641 C C . SER A 1 86 ? 16.539 0.382 -14.275 1.00 89.69 86 SER A C 1
ATOM 643 O O . SER A 1 86 ? 17.094 -0.638 -13.862 1.00 89.69 86 SER A O 1
ATOM 645 N N . LEU A 1 87 ? 15.231 0.594 -14.165 1.00 90.69 87 LEU A N 1
ATOM 646 C CA . LEU A 1 87 ? 14.305 -0.380 -13.611 1.00 90.69 87 LEU A CA 1
ATOM 647 C C . LEU A 1 87 ? 13.846 -1.347 -14.699 1.00 90.69 87 LEU A C 1
ATOM 649 O O . LEU A 1 87 ? 13.555 -0.955 -15.825 1.00 90.69 87 LEU A O 1
ATOM 653 N N . ILE A 1 88 ? 13.765 -2.619 -14.338 1.00 91.75 88 ILE A N 1
ATOM 654 C CA . ILE A 1 88 ? 13.283 -3.701 -15.180 1.00 91.75 88 ILE A CA 1
ATOM 655 C C . ILE A 1 88 ? 12.093 -4.380 -14.515 1.00 91.75 88 ILE A C 1
ATOM 657 O O . ILE A 1 88 ? 12.055 -4.621 -13.306 1.00 91.75 88 ILE A O 1
ATOM 661 N N . LYS A 1 89 ? 11.093 -4.684 -15.335 1.00 93.00 89 LYS A N 1
ATOM 662 C CA . LYS A 1 89 ? 9.875 -5.375 -14.933 1.00 93.00 89 LYS A CA 1
ATOM 663 C C . LYS A 1 89 ? 10.083 -6.881 -15.062 1.00 93.00 89 LYS A C 1
ATOM 665 O O . LYS A 1 89 ? 10.194 -7.405 -16.166 1.00 93.00 89 LYS A O 1
ATOM 670 N N . ASN A 1 90 ? 10.085 -7.584 -13.935 1.00 91.69 90 ASN A N 1
ATOM 671 C CA . ASN A 1 90 ? 10.379 -9.020 -13.890 1.00 91.69 90 ASN A CA 1
ATOM 672 C C . ASN A 1 90 ? 9.139 -9.891 -14.107 1.00 91.69 90 ASN A C 1
ATOM 674 O O . ASN A 1 90 ? 9.250 -11.064 -14.455 1.00 91.69 90 ASN A O 1
ATOM 678 N N . ASN A 1 91 ? 7.942 -9.339 -13.893 1.00 89.88 91 ASN A N 1
ATOM 679 C CA . ASN A 1 91 ? 6.693 -10.057 -14.110 1.00 89.88 91 ASN A CA 1
ATOM 680 C C . ASN A 1 91 ? 5.668 -9.168 -14.820 1.00 89.88 91 ASN A C 1
ATOM 682 O O . ASN A 1 91 ? 5.163 -8.209 -14.243 1.00 89.88 91 ASN A O 1
ATOM 686 N N . ASN A 1 92 ? 5.329 -9.514 -16.063 1.00 87.44 92 ASN A N 1
ATOM 687 C CA . ASN A 1 92 ? 4.348 -8.786 -16.874 1.00 87.44 92 ASN A CA 1
ATOM 688 C C . ASN A 1 92 ? 2.888 -9.141 -16.571 1.00 87.44 92 ASN A C 1
ATOM 690 O O 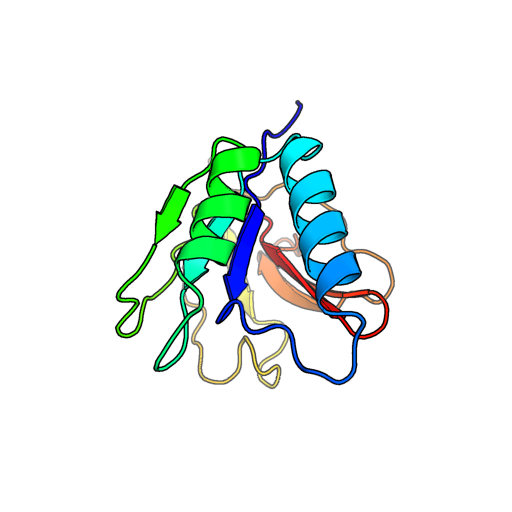. ASN A 1 92 ? 1.994 -8.368 -16.902 1.00 87.44 92 ASN A O 1
ATOM 694 N N . ASN A 1 93 ? 2.656 -10.278 -15.915 1.00 91.12 93 ASN A N 1
ATOM 695 C CA . ASN A 1 93 ? 1.324 -10.841 -15.703 1.00 91.12 93 ASN A CA 1
ATOM 696 C C . ASN A 1 93 ? 0.800 -10.623 -14.276 1.00 91.12 93 ASN A C 1
ATOM 698 O O . ASN A 1 93 ? -0.351 -10.950 -13.986 1.00 91.12 93 ASN A O 1
ATOM 702 N N . HIS A 1 94 ? 1.627 -10.107 -13.362 1.00 91.50 94 HIS A N 1
ATOM 703 C CA . HIS A 1 94 ? 1.207 -9.838 -11.991 1.00 91.50 94 HIS A CA 1
ATOM 704 C C . HIS A 1 94 ? 0.236 -8.654 -11.953 1.00 91.50 94 HIS A C 1
ATOM 706 O O . HIS A 1 94 ? 0.490 -7.645 -12.588 1.00 91.50 94 HIS A O 1
ATOM 712 N N . PHE A 1 95 ? -0.850 -8.730 -11.180 1.00 89.88 95 PHE A N 1
ATOM 713 C CA . PHE A 1 95 ? -1.902 -7.698 -11.190 1.00 89.88 95 PHE A CA 1
ATOM 714 C C . PHE A 1 95 ? -1.408 -6.276 -10.851 1.00 89.88 95 PHE A C 1
ATOM 716 O O . PHE A 1 95 ? -2.012 -5.317 -11.303 1.00 89.88 95 PHE A O 1
ATOM 723 N N . ILE A 1 96 ? -0.325 -6.148 -10.070 1.00 87.69 96 ILE A N 1
ATOM 724 C CA . ILE A 1 96 ? 0.306 -4.851 -9.738 1.00 87.69 96 ILE A CA 1
ATOM 725 C C . ILE A 1 96 ? 1.014 -4.237 -10.953 1.00 87.69 96 ILE A C 1
ATOM 727 O O . ILE A 1 96 ? 1.102 -3.025 -11.076 1.00 87.69 96 ILE A O 1
ATOM 731 N N . THR A 1 97 ? 1.568 -5.072 -11.827 1.00 91.06 97 THR A N 1
ATOM 732 C CA . THR A 1 97 ? 2.450 -4.646 -12.916 1.00 91.06 97 THR A CA 1
ATOM 733 C C . THR A 1 97 ? 1.813 -4.844 -14.291 1.00 91.06 97 THR A C 1
ATOM 735 O O . THR A 1 97 ? 2.293 -4.294 -15.279 1.00 91.06 97 THR A O 1
ATOM 738 N N . ARG A 1 98 ? 0.736 -5.624 -14.405 1.00 90.50 98 ARG A N 1
ATOM 739 C CA . ARG A 1 98 ? -0.041 -5.781 -15.636 1.00 90.50 98 ARG A CA 1
ATOM 740 C C . ARG A 1 98 ? -0.585 -4.412 -16.041 1.00 90.50 98 ARG A C 1
ATOM 742 O O . ARG A 1 98 ? -1.059 -3.679 -15.187 1.00 90.50 98 ARG A O 1
ATOM 749 N N . GLU A 1 99 ? -0.460 -4.075 -17.324 1.00 89.81 99 GLU A N 1
ATOM 750 C CA . GLU A 1 99 ? -0.865 -2.774 -17.898 1.00 89.81 99 GLU A CA 1
ATOM 751 C C . GLU A 1 99 ? -0.071 -1.548 -17.403 1.00 89.81 99 GLU A C 1
ATOM 753 O O . GLU A 1 99 ? -0.319 -0.441 -17.866 1.00 89.81 99 GLU A O 1
ATOM 758 N N . VAL A 1 100 ? 0.946 -1.740 -16.555 1.00 85.62 100 VAL A N 1
ATOM 759 C CA . VAL A 1 100 ? 1.889 -0.684 -16.165 1.00 85.62 100 VAL A CA 1
ATOM 760 C C . VAL A 1 100 ? 3.181 -0.820 -16.973 1.00 85.62 100 VAL A C 1
ATOM 762 O O . VAL A 1 100 ? 3.831 -1.879 -16.958 1.00 85.62 100 VAL A O 1
ATOM 765 N N . SER A 1 101 ? 3.555 0.252 -17.671 1.00 85.50 101 SER A N 1
ATOM 766 C CA . SER A 1 101 ? 4.883 0.416 -18.271 1.00 85.50 101 SER A CA 1
ATOM 767 C C . SER A 1 101 ? 5.861 0.914 -17.213 1.00 85.50 101 SER A C 1
ATOM 769 O O . SER A 1 101 ? 5.539 1.809 -16.436 1.00 85.50 101 SER A O 1
ATOM 771 N N . ILE A 1 102 ? 7.048 0.311 -17.156 1.00 83.94 102 ILE A N 1
ATOM 772 C CA . ILE A 1 102 ? 8.107 0.715 -16.228 1.00 83.94 102 ILE A CA 1
ATOM 773 C C . ILE A 1 102 ? 9.245 1.281 -17.063 1.00 83.94 102 ILE A C 1
ATOM 775 O O . ILE A 1 102 ? 10.114 0.540 -17.510 1.00 83.94 102 ILE A O 1
ATOM 779 N N . ASP A 1 103 ? 9.203 2.597 -17.254 1.00 81.06 103 ASP A N 1
ATOM 780 C CA . ASP A 1 103 ? 10.160 3.365 -18.054 1.00 81.06 103 ASP A CA 1
ATOM 781 C C . ASP A 1 103 ? 10.880 4.385 -17.156 1.00 81.06 103 ASP A C 1
ATOM 783 O O . ASP A 1 103 ? 10.804 5.596 -17.353 1.00 81.06 103 ASP A O 1
ATOM 787 N N . GLY A 1 104 ? 11.531 3.887 -16.099 1.00 82.69 104 GLY A N 1
ATOM 788 C CA . GLY A 1 104 ? 12.153 4.715 -15.065 1.00 82.69 104 GLY A CA 1
ATOM 789 C C . GLY A 1 104 ? 13.545 4.241 -14.659 1.00 82.69 104 GLY A C 1
ATOM 790 O O . GLY A 1 104 ? 13.928 3.088 -14.862 1.00 82.69 104 GLY A O 1
ATOM 791 N N . SER A 1 105 ? 14.307 5.142 -14.049 1.00 84.75 105 SER A N 1
ATOM 792 C CA . SER A 1 105 ? 15.583 4.838 -13.401 1.00 84.75 105 SER A CA 1
ATOM 793 C C . SER A 1 105 ? 15.575 5.376 -11.980 1.00 84.75 105 SER A C 1
ATOM 795 O O . SER A 1 105 ? 15.094 6.487 -11.761 1.00 84.75 105 SER A O 1
ATOM 797 N N . THR A 1 106 ? 16.146 4.629 -11.042 1.00 82.06 106 THR A N 1
ATOM 798 C CA . THR A 1 106 ? 16.360 5.102 -9.671 1.00 82.06 106 THR A CA 1
ATOM 799 C C . THR A 1 106 ? 17.818 5.482 -9.461 1.00 82.06 106 THR A C 1
ATOM 801 O O . THR A 1 106 ? 18.716 4.874 -10.045 1.00 82.06 106 THR A O 1
ATOM 804 N N . SER A 1 107 ? 18.063 6.500 -8.641 1.00 79.94 107 SER A N 1
ATOM 805 C CA . SER A 1 107 ? 19.410 6.848 -8.201 1.00 79.94 107 SER A CA 1
ATOM 806 C C . SER A 1 107 ? 19.880 5.961 -7.056 1.00 79.94 107 SER A C 1
ATOM 808 O O . SER A 1 107 ? 21.071 5.935 -6.800 1.00 79.94 107 SER A O 1
ATOM 810 N N . GLY A 1 108 ? 19.021 5.183 -6.399 1.00 73.75 108 GLY A N 1
ATOM 811 C CA . GLY A 1 108 ? 19.499 4.186 -5.450 1.00 73.75 108 GLY A CA 1
ATOM 812 C C . GLY A 1 108 ? 18.450 3.198 -4.978 1.00 73.75 108 GLY A C 1
ATOM 813 O O . GLY A 1 108 ? 17.313 3.171 -5.449 1.00 73.75 108 GLY A O 1
ATOM 814 N N . PHE A 1 109 ? 18.918 2.328 -4.095 1.00 79.25 109 PHE A N 1
ATOM 815 C CA . PHE A 1 109 ? 18.181 1.214 -3.534 1.00 79.25 109 PHE A CA 1
ATOM 816 C C . PHE A 1 109 ? 18.504 1.142 -2.049 1.00 79.25 109 PHE A C 1
ATOM 818 O O . PHE A 1 109 ? 19.639 1.381 -1.621 1.00 79.25 109 PHE A O 1
ATOM 825 N N . TYR A 1 110 ? 17.518 0.753 -1.261 1.00 72.69 110 TYR A N 1
ATOM 826 C CA . TYR A 1 110 ? 17.775 0.241 0.0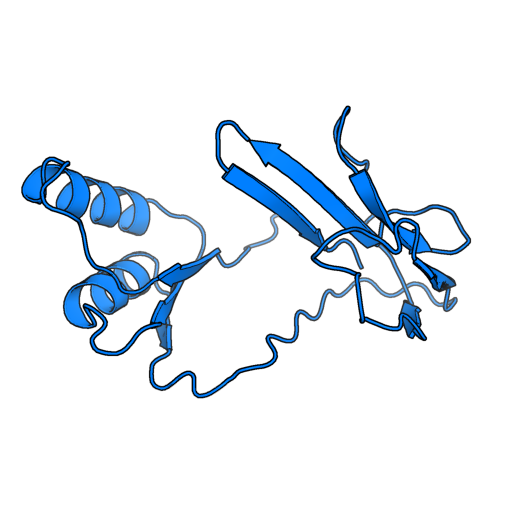70 1.00 72.69 110 TYR A CA 1
ATOM 827 C C . TYR A 1 110 ? 18.277 -1.189 -0.107 1.00 72.69 110 TYR A C 1
ATOM 829 O O . TYR A 1 110 ? 17.547 -2.008 -0.657 1.00 72.69 110 TYR A O 1
ATOM 837 N N . GLY A 1 111 ? 19.516 -1.481 0.308 1.00 71.50 111 GLY A N 1
ATOM 838 C CA . GLY A 1 111 ? 20.165 -2.799 0.204 1.00 71.50 111 GLY A CA 1
ATOM 839 C C . GLY A 1 111 ? 19.463 -3.881 1.031 1.00 71.50 111 GLY A C 1
ATOM 840 O O . GLY A 1 111 ? 20.001 -4.379 2.016 1.00 71.50 111 GLY A O 1
ATOM 841 N N . ALA A 1 112 ? 18.229 -4.193 0.658 1.00 77.44 112 ALA A N 1
ATOM 842 C CA . ALA A 1 112 ? 17.332 -5.124 1.299 1.00 77.44 112 ALA A CA 1
ATOM 843 C C . ALA A 1 112 ? 17.330 -6.433 0.516 1.00 77.44 112 ALA A C 1
ATOM 845 O O . ALA A 1 112 ? 17.361 -6.442 -0.713 1.00 77.44 112 ALA A O 1
ATOM 846 N N . GLU A 1 113 ? 17.247 -7.548 1.234 1.00 85.06 113 GLU A N 1
ATOM 847 C CA . GLU A 1 113 ? 17.160 -8.865 0.619 1.00 85.06 113 GLU A CA 1
ATOM 848 C C . GLU A 1 113 ? 15.708 -9.369 0.654 1.00 85.06 113 GLU A C 1
ATOM 850 O O . GLU A 1 113 ? 15.063 -9.322 1.712 1.00 85.06 113 GLU A O 1
ATOM 855 N N . PRO A 1 114 ? 15.144 -9.836 -0.477 1.00 85.00 114 PRO A N 1
ATOM 856 C CA . PRO A 1 114 ? 13.790 -10.367 -0.490 1.00 85.00 114 PRO A CA 1
ATOM 857 C C . PRO A 1 114 ? 13.688 -11.606 0.403 1.00 85.00 114 PRO A C 1
ATOM 859 O O . PRO A 1 114 ? 14.548 -12.486 0.378 1.00 85.00 114 PRO A O 1
ATOM 862 N N . LYS A 1 115 ? 12.590 -11.729 1.155 1.00 87.75 115 LYS A N 1
ATOM 863 C CA . LYS A 1 115 ? 12.330 -12.945 1.941 1.00 87.75 115 LYS A CA 1
ATOM 864 C C . LYS A 1 115 ? 12.264 -14.187 1.035 1.00 87.75 115 LYS A C 1
ATOM 866 O O . LYS A 1 115 ? 11.738 -14.092 -0.078 1.00 87.75 115 LYS A O 1
ATOM 871 N N . PRO A 1 116 ? 12.672 -15.378 1.516 1.00 86.44 116 PRO A N 1
ATOM 872 C CA . PRO A 1 116 ? 12.459 -16.626 0.789 1.00 86.44 116 PRO A CA 1
ATOM 873 C C . PRO A 1 116 ? 10.987 -16.808 0.390 1.00 86.44 116 PRO A C 1
ATOM 875 O O . PRO A 1 116 ? 10.084 -16.684 1.217 1.00 86.44 116 PRO A O 1
ATOM 878 N N . GLY A 1 117 ? 10.739 -17.076 -0.895 1.00 86.62 117 GLY A N 1
ATOM 879 C CA . GLY A 1 117 ? 9.388 -17.202 -1.455 1.00 86.62 117 GLY A CA 1
ATOM 880 C C . GLY A 1 117 ? 8.710 -15.877 -1.834 1.00 86.62 117 GLY A C 1
ATOM 881 O O . GLY A 1 117 ? 7.598 -15.901 -2.370 1.00 86.62 117 GLY A O 1
ATOM 882 N N . ALA A 1 118 ? 9.359 -14.730 -1.606 1.00 91.75 118 ALA A N 1
ATOM 883 C CA . ALA A 1 118 ? 8.921 -13.459 -2.166 1.00 91.75 118 ALA A CA 1
ATOM 884 C C . ALA A 1 118 ? 9.118 -13.433 -3.690 1.00 91.75 118 ALA A C 1
ATOM 886 O O . ALA A 1 118 ? 10.017 -14.063 -4.246 1.00 91.75 118 ALA A O 1
ATOM 887 N N . ARG A 1 119 ? 8.264 -12.680 -4.381 1.00 92.56 119 ARG A N 1
ATOM 888 C CA . ARG A 1 119 ? 8.342 -12.437 -5.822 1.00 92.56 119 ARG A CA 1
ATOM 889 C C . ARG A 1 119 ? 8.833 -11.020 -6.062 1.00 92.56 119 ARG A C 1
ATOM 891 O O . ARG A 1 119 ? 8.148 -10.064 -5.699 1.00 92.56 119 ARG A O 1
ATOM 898 N N . GLN A 1 120 ? 9.981 -10.896 -6.712 1.00 91.94 120 GLN A N 1
ATOM 899 C CA . GLN A 1 120 ? 10.506 -9.624 -7.194 1.00 91.94 120 GLN A CA 1
ATOM 900 C C . GLN A 1 120 ? 9.761 -9.236 -8.472 1.00 91.94 120 GLN A C 1
ATOM 902 O O . GLN A 1 120 ? 9.889 -9.905 -9.494 1.00 91.94 120 GLN A O 1
ATOM 907 N N . LEU A 1 121 ? 8.936 -8.194 -8.406 1.00 93.62 121 LEU A N 1
ATOM 908 C CA . LEU A 1 121 ? 8.144 -7.717 -9.540 1.00 93.62 121 LEU A CA 1
ATOM 909 C C . LEU A 1 121 ? 8.904 -6.684 -10.374 1.00 93.62 121 LEU A C 1
ATOM 911 O O . LEU A 1 121 ? 8.733 -6.652 -11.593 1.00 93.62 121 LEU A O 1
ATOM 915 N N . VAL A 1 122 ? 9.744 -5.877 -9.722 1.00 92.56 122 VAL A N 1
ATOM 916 C CA . VAL A 1 122 ? 10.588 -4.844 -10.339 1.00 92.56 122 VAL A CA 1
ATOM 917 C C . VAL A 1 122 ? 11.961 -4.869 -9.678 1.00 92.56 122 VAL A C 1
ATOM 919 O O . VAL A 1 122 ? 12.055 -5.049 -8.460 1.00 92.56 122 VAL A O 1
ATOM 922 N N . SER A 1 123 ? 13.018 -4.683 -10.461 1.00 91.50 123 SER A N 1
ATOM 923 C CA . SER A 1 123 ? 14.391 -4.559 -9.960 1.00 91.50 123 SER A CA 1
ATOM 924 C C . SER A 1 123 ? 15.228 -3.609 -10.784 1.00 91.50 123 SER A C 1
ATOM 926 O O . SER A 1 123 ? 14.831 -3.240 -11.881 1.00 91.50 123 SER A O 1
ATOM 928 N N . GLY A 1 124 ? 16.397 -3.235 -10.279 1.00 90.12 124 GLY A N 1
ATOM 929 C CA . GLY A 1 124 ? 17.411 -2.599 -11.107 1.00 90.12 124 GLY A CA 1
ATOM 930 C C . GLY A 1 124 ? 18.058 -3.580 -12.085 1.00 90.12 124 GLY A C 1
ATOM 931 O O . GLY A 1 124 ? 17.997 -4.800 -11.910 1.00 90.12 124 GLY A O 1
ATOM 932 N N . THR A 1 125 ? 18.742 -3.054 -13.100 1.00 88.50 125 THR A N 1
ATOM 933 C CA . THR A 1 125 ? 19.623 -3.844 -13.983 1.00 88.50 125 THR A CA 1
ATOM 934 C C . THR A 1 125 ? 20.804 -4.485 -13.240 1.00 88.50 125 THR A C 1
ATOM 936 O O . THR A 1 125 ? 21.379 -5.457 -13.720 1.00 88.50 125 THR A O 1
ATOM 939 N N . ASN A 1 126 ? 21.130 -3.991 -12.044 1.00 86.19 126 ASN A N 1
ATOM 940 C CA . ASN A 1 126 ? 22.047 -4.598 -11.071 1.00 86.19 126 ASN A CA 1
ATOM 941 C C . ASN A 1 126 ? 21.422 -5.761 -10.270 1.00 86.19 126 ASN A C 1
ATOM 943 O O . ASN A 1 126 ? 22.087 -6.317 -9.404 1.00 86.19 126 ASN A O 1
ATOM 947 N N . SER A 1 127 ? 20.176 -6.149 -10.559 1.00 87.00 127 SER A N 1
ATOM 948 C CA . SER A 1 127 ? 19.388 -7.168 -9.844 1.00 87.00 127 SER A CA 1
ATOM 949 C C . SER A 1 127 ? 18.928 -6.787 -8.434 1.00 87.00 127 SER A C 1
ATOM 951 O O . SER A 1 127 ? 18.294 -7.610 -7.772 1.00 87.00 127 SER A O 1
ATOM 953 N N . GLU A 1 128 ? 19.168 -5.552 -7.987 1.00 88.12 128 GLU A N 1
ATOM 954 C CA . GLU A 1 128 ? 18.694 -5.098 -6.678 1.00 88.12 128 GLU A CA 1
ATOM 955 C C . GLU A 1 128 ? 17.161 -4.968 -6.667 1.00 88.12 128 GLU A C 1
ATOM 957 O O . GLU A 1 128 ? 16.569 -4.466 -7.635 1.00 88.12 128 GLU A O 1
ATOM 962 N N . PRO A 1 129 ? 16.484 -5.453 -5.611 1.00 90.00 129 PRO A N 1
ATOM 963 C CA . PRO A 1 129 ? 15.032 -5.441 -5.548 1.00 90.00 129 PRO A CA 1
ATOM 964 C C . PRO A 1 129 ? 14.503 -4.012 -5.437 1.00 90.00 129 PRO A C 1
ATOM 966 O O . PRO A 1 129 ? 14.924 -3.244 -4.583 1.00 90.00 129 PRO A O 1
ATOM 969 N N . PHE A 1 130 ? 13.517 -3.682 -6.270 1.00 89.69 130 PHE A N 1
ATOM 970 C CA . PHE A 1 130 ? 12.840 -2.384 -6.233 1.00 89.69 130 PHE A CA 1
ATOM 971 C C . PHE A 1 130 ? 11.392 -2.515 -5.755 1.00 89.69 130 PHE A C 1
ATOM 973 O O . PHE A 1 130 ? 10.918 -1.721 -4.949 1.00 89.69 130 PHE A O 1
ATOM 980 N N . LEU A 1 131 ? 10.697 -3.561 -6.217 1.00 91.19 131 LEU A N 1
ATOM 981 C CA . LEU A 1 131 ? 9.345 -3.906 -5.788 1.00 91.19 131 LEU A CA 1
ATOM 982 C C . LEU A 1 131 ? 9.251 -5.409 -5.556 1.00 91.19 131 LEU A C 1
ATOM 984 O O . LEU A 1 131 ? 9.376 -6.202 -6.495 1.00 91.19 131 LEU A O 1
ATOM 988 N N . THR A 1 132 ? 8.989 -5.811 -4.318 1.00 93.19 132 THR A N 1
ATOM 989 C CA . THR A 1 132 ? 8.841 -7.220 -3.936 1.00 93.19 132 THR A CA 1
ATOM 990 C C . THR A 1 132 ? 7.474 -7.476 -3.325 1.00 93.19 132 THR A C 1
ATOM 992 O O . THR A 1 132 ? 6.879 -6.597 -2.711 1.00 93.19 132 THR A O 1
ATOM 995 N N . THR A 1 133 ? 6.955 -8.689 -3.507 1.00 94.38 133 THR A N 1
ATOM 996 C CA . THR A 1 133 ? 5.674 -9.113 -2.931 1.00 94.38 133 THR A CA 1
ATOM 997 C C . THR A 1 133 ? 5.791 -10.456 -2.236 1.00 94.38 133 THR A C 1
ATOM 999 O O . THR A 1 133 ? 6.508 -11.339 -2.701 1.00 94.38 133 THR A O 1
ATOM 1002 N N . TRP A 1 134 ? 5.056 -10.650 -1.146 1.00 92.69 134 TRP A N 1
ATOM 1003 C CA . TRP A 1 134 ? 4.921 -11.949 -0.487 1.00 92.69 134 TRP A CA 1
ATOM 1004 C C . TRP A 1 1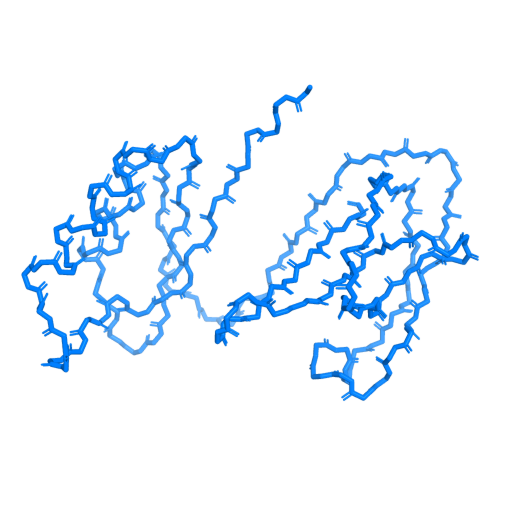34 ? 3.554 -12.089 0.183 1.00 92.69 134 TRP A C 1
ATOM 1006 O O . TRP A 1 134 ? 2.682 -11.223 0.074 1.00 92.69 134 TRP A O 1
ATOM 1016 N N . ARG A 1 135 ? 3.344 -13.220 0.857 1.00 88.88 135 ARG A N 1
ATOM 1017 C CA . ARG A 1 135 ? 2.135 -13.490 1.637 1.00 88.88 135 ARG A CA 1
ATOM 1018 C C . ARG A 1 135 ? 2.481 -13.626 3.107 1.00 88.88 135 ARG A C 1
ATOM 1020 O O . ARG A 1 135 ? 3.480 -14.255 3.444 1.00 88.88 135 ARG A O 1
ATOM 1027 N N . TYR A 1 136 ? 1.638 -13.070 3.963 1.00 82.44 136 TYR A N 1
ATOM 1028 C CA . TYR A 1 136 ? 1.678 -13.309 5.400 1.00 82.44 136 TYR A CA 1
ATOM 1029 C C . TYR A 1 136 ? 0.295 -13.804 5.825 1.00 82.44 136 TYR A C 1
ATOM 1031 O O . TYR A 1 136 ? -0.669 -13.040 5.843 1.00 82.44 136 TYR A O 1
ATOM 1039 N N . GLY A 1 137 ? 0.172 -15.119 6.030 1.00 86.06 137 GLY A N 1
ATOM 1040 C CA . GLY A 1 137 ? -1.127 -15.781 6.167 1.00 86.06 137 GLY A CA 1
ATOM 1041 C C . GLY A 1 137 ? -2.016 -15.565 4.934 1.00 86.06 137 GLY A C 1
ATOM 1042 O O . GLY A 1 137 ? -1.638 -15.878 3.799 1.00 86.06 137 GLY A O 1
ATOM 1043 N N . THR A 1 138 ? -3.208 -15.009 5.148 1.00 83.81 138 THR A N 1
ATOM 1044 C CA . THR A 1 138 ? -4.147 -14.626 4.080 1.00 83.81 138 THR A CA 1
ATOM 1045 C C . THR A 1 138 ? -3.819 -13.270 3.445 1.00 83.81 138 THR A C 1
ATOM 1047 O O . THR A 1 138 ? -4.262 -13.013 2.324 1.00 83.81 138 THR A O 1
ATOM 1050 N N . GLY A 1 139 ? -3.002 -12.442 4.103 1.00 80.50 139 GLY A N 1
ATOM 1051 C CA . GLY A 1 139 ? -2.605 -11.117 3.637 1.00 80.50 139 GLY A CA 1
ATOM 1052 C C . GLY A 1 139 ? -1.573 -11.146 2.508 1.00 80.50 139 GLY A C 1
ATOM 1053 O O . GLY A 1 139 ? -0.809 -12.104 2.342 1.00 80.50 139 GLY A O 1
ATOM 1054 N N . ARG A 1 140 ? -1.538 -10.061 1.728 1.00 88.31 140 ARG A N 1
ATOM 1055 C CA . ARG A 1 140 ? -0.498 -9.782 0.728 1.00 88.31 140 ARG A CA 1
ATOM 1056 C C . ARG A 1 140 ? 0.327 -8.606 1.216 1.00 88.31 140 ARG A C 1
ATOM 1058 O O . ARG A 1 140 ? -0.236 -7.612 1.657 1.00 88.31 140 ARG A O 1
ATOM 1065 N N . VAL A 1 141 ? 1.639 -8.724 1.108 1.00 89.88 141 VAL A N 1
ATOM 1066 C CA . VAL A 1 141 ? 2.567 -7.657 1.470 1.00 89.88 141 VAL A CA 1
ATOM 1067 C C . VAL A 1 141 ? 3.345 -7.268 0.230 1.00 89.88 141 VAL A C 1
ATOM 1069 O O . VAL A 1 141 ? 3.731 -8.134 -0.557 1.00 89.88 141 VAL A O 1
ATOM 1072 N N . THR A 1 142 ? 3.558 -5.969 0.074 1.00 89.81 142 THR A N 1
ATOM 1073 C CA . THR A 1 142 ? 4.397 -5.394 -0.971 1.00 89.81 142 THR A CA 1
ATOM 1074 C C . THR A 1 142 ? 5.412 -4.488 -0.296 1.00 89.81 142 THR A C 1
ATOM 1076 O O . THR A 1 142 ? 5.031 -3.703 0.568 1.00 89.81 142 THR A O 1
ATOM 1079 N N . ALA A 1 143 ? 6.681 -4.596 -0.673 1.00 88.38 143 ALA A N 1
ATOM 1080 C CA . ALA A 1 143 ? 7.723 -3.682 -0.230 1.00 88.38 143 ALA A CA 1
ATOM 1081 C C . ALA A 1 143 ? 8.315 -2.952 -1.432 1.00 88.38 143 ALA A C 1
ATOM 1083 O O . ALA A 1 143 ? 8.665 -3.576 -2.438 1.00 88.38 143 ALA A O 1
ATOM 1084 N N . PHE A 1 144 ? 8.407 -1.634 -1.291 1.00 86.75 144 PHE A N 1
ATOM 1085 C CA . PHE A 1 144 ? 9.110 -0.738 -2.195 1.00 86.75 144 PHE A CA 1
ATOM 1086 C C . PHE A 1 144 ? 10.474 -0.413 -1.574 1.00 86.75 144 PHE A C 1
ATOM 1088 O O . PHE A 1 144 ? 10.531 -0.029 -0.407 1.00 86.75 144 PHE A O 1
ATOM 1095 N N . SER A 1 145 ? 11.558 -0.625 -2.319 1.00 81.88 145 SER A N 1
ATOM 1096 C CA . SER A 1 145 ? 12.940 -0.579 -1.803 1.00 81.88 145 SER A CA 1
ATOM 1097 C C . SER A 1 145 ? 13.855 0.347 -2.612 1.00 81.88 145 SER A C 1
ATOM 1099 O O . SER A 1 145 ? 15.067 0.144 -2.640 1.00 81.88 145 SER A O 1
ATOM 1101 N N . GLY A 1 146 ? 13.274 1.357 -3.262 1.00 71.19 146 GLY A N 1
ATOM 1102 C CA . GLY A 1 146 ? 13.977 2.412 -3.999 1.00 71.19 146 GLY A CA 1
ATOM 1103 C C . GLY A 1 146 ? 14.010 3.754 -3.295 1.00 71.19 146 GLY A C 1
ATOM 1104 O O . GLY A 1 146 ? 13.271 3.905 -2.299 1.00 71.19 146 GLY A O 1
#

pLDDT: mean 82.65, std 12.68, range [34.81, 94.94]